Protein AF-A0A9W5IPM5-F1 (afdb_monomer_lite)

Foldseek 3Di:
DDDPPDDPLQCVCCVVVVDHPCCVVPPDDPVRSVVSVVVSVVVVVVVVVVVVVVVVD

Radius of gyration: 13.92 Å; chains: 1; bounding box: 21×23×43 Å

Structure (mmCIF, N/CA/C/O backbone):
data_AF-A0A9W5IPM5-F1
#
_entry.id   AF-A0A9W5IPM5-F1
#
loop_
_atom_site.group_PDB
_atom_site.id
_atom_site.type_symbol
_atom_site.label_atom_id
_atom_site.label_alt_id
_atom_site.label_comp_id
_atom_site.label_asym_id
_atom_site.label_entity_id
_atom_site.label_seq_id
_atom_site.pdbx_PDB_ins_code
_atom_site.Cartn_x
_atom_site.Cartn_y
_atom_site.Cartn_z
_atom_site.occupancy
_atom_site.B_iso_or_equiv
_atom_site.auth_seq_id
_atom_site.auth_comp_id
_atom_site.auth_asym_id
_atom_site.auth_atom_id
_atom_site.pdbx_PDB_model_num
ATOM 1 N N . MET A 1 1 ? 5.495 10.464 -4.866 1.00 61.09 1 MET A N 1
ATOM 2 C CA . MET A 1 1 ? 4.999 11.686 -4.199 1.00 61.09 1 MET A CA 1
ATOM 3 C C . MET A 1 1 ? 5.777 11.834 -2.916 1.00 61.09 1 MET A C 1
ATOM 5 O O . MET A 1 1 ? 5.885 10.853 -2.192 1.00 61.09 1 MET A O 1
ATOM 9 N N . GLU A 1 2 ? 6.341 13.008 -2.670 1.00 74.62 2 GLU A N 1
ATOM 10 C CA . GLU A 1 2 ? 7.030 13.293 -1.415 1.00 74.62 2 GLU A CA 1
ATOM 11 C C . GLU A 1 2 ? 6.033 13.985 -0.479 1.00 74.62 2 GLU A C 1
ATOM 13 O O . GLU A 1 2 ? 5.532 15.068 -0.783 1.00 74.62 2 GLU A O 1
ATOM 18 N N . TYR A 1 3 ? 5.663 13.317 0.612 1.00 83.06 3 TYR A N 1
ATOM 19 C CA . TYR A 1 3 ? 4.762 13.877 1.616 1.00 83.06 3 TYR A CA 1
ATOM 20 C C . TYR A 1 3 ? 5.603 14.502 2.731 1.00 83.06 3 TYR A C 1
ATOM 22 O O . TYR A 1 3 ? 6.295 13.793 3.451 1.00 83.06 3 TYR A O 1
ATOM 30 N N . LEU A 1 4 ? 5.536 15.828 2.878 1.00 85.00 4 LEU A N 1
ATOM 31 C CA . LEU A 1 4 ? 6.349 16.580 3.849 1.00 85.00 4 LEU A CA 1
ATOM 32 C C . LEU A 1 4 ? 5.916 16.366 5.308 1.00 85.00 4 LEU A C 1
ATOM 34 O O . LEU A 1 4 ? 6.749 16.377 6.206 1.00 85.00 4 LEU A O 1
ATOM 38 N N . ASN A 1 5 ? 4.616 16.167 5.541 1.00 90.62 5 ASN A N 1
ATOM 39 C CA . ASN A 1 5 ? 4.017 16.158 6.883 1.00 90.62 5 ASN A CA 1
ATOM 40 C C . ASN A 1 5 ? 3.309 14.834 7.223 1.00 90.62 5 ASN A C 1
ATOM 42 O O . ASN A 1 5 ? 2.528 14.775 8.170 1.00 90.62 5 ASN A O 1
ATOM 46 N N . LEU A 1 6 ? 3.514 13.784 6.422 1.00 87.75 6 LEU A N 1
ATOM 47 C CA . LEU A 1 6 ? 2.832 12.499 6.573 1.00 87.75 6 LEU A CA 1
ATOM 48 C C . LEU A 1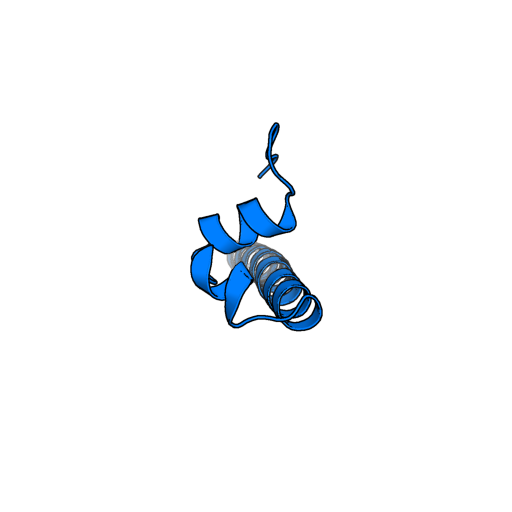 6 ? 3.747 11.361 6.122 1.00 87.75 6 LEU A C 1
ATOM 50 O O . LEU A 1 6 ? 4.515 11.514 5.177 1.00 87.75 6 LEU A O 1
ATOM 54 N N . SER A 1 7 ? 3.615 10.197 6.762 1.00 91.88 7 SER A N 1
ATOM 55 C CA . SER A 1 7 ? 4.262 8.970 6.294 1.00 91.88 7 SER A CA 1
ATOM 56 C C . SER A 1 7 ? 3.892 8.675 4.840 1.00 91.88 7 SER A C 1
ATOM 58 O O . SER A 1 7 ? 2.713 8.690 4.471 1.00 91.88 7 SER A O 1
ATOM 60 N N . ALA A 1 8 ? 4.899 8.343 4.032 1.00 93.25 8 ALA A N 1
ATOM 61 C CA . ALA A 1 8 ? 4.711 7.989 2.632 1.00 93.25 8 ALA A CA 1
ATOM 62 C C . ALA A 1 8 ? 3.711 6.838 2.452 1.00 93.25 8 ALA A C 1
ATOM 64 O O . ALA A 1 8 ? 2.914 6.889 1.521 1.00 93.25 8 ALA A O 1
ATOM 65 N N . LEU A 1 9 ? 3.706 5.865 3.372 1.00 94.50 9 LEU A N 1
ATOM 66 C CA . LEU A 1 9 ? 2.800 4.717 3.339 1.00 94.50 9 LEU A CA 1
ATOM 67 C C . LEU A 1 9 ? 1.333 5.169 3.384 1.00 94.50 9 LEU A C 1
ATOM 69 O O . LEU A 1 9 ? 0.565 4.892 2.468 1.00 94.50 9 LEU A O 1
ATOM 73 N N . ILE A 1 10 ? 0.960 5.939 4.411 1.00 94.88 10 ILE A N 1
ATOM 74 C CA . ILE A 1 10 ? -0.418 6.427 4.585 1.00 94.88 10 ILE A CA 1
ATOM 75 C C . ILE A 1 10 ? -0.789 7.360 3.431 1.00 94.88 10 ILE A C 1
ATOM 77 O O . ILE A 1 10 ? -1.838 7.201 2.808 1.00 94.88 10 ILE A O 1
ATOM 81 N N . GLY A 1 11 ? 0.089 8.321 3.126 1.00 95.00 11 GLY A N 1
ATOM 82 C CA . GLY A 1 11 ? -0.153 9.309 2.081 1.00 95.00 11 GLY A CA 1
ATOM 83 C C . GLY A 1 11 ? -0.372 8.662 0.721 1.00 95.00 11 GLY A C 1
ATOM 84 O O . GLY A 1 11 ? -1.361 8.967 0.052 1.00 95.00 11 GLY A O 1
ATOM 85 N N . GLY A 1 12 ? 0.510 7.745 0.325 1.00 95.31 12 GLY A N 1
ATOM 86 C CA . GLY A 1 12 ? 0.444 7.109 -0.984 1.00 95.31 12 GLY A CA 1
ATOM 87 C C . GLY A 1 12 ? -0.718 6.129 -1.114 1.00 95.31 12 GLY A C 1
ATOM 88 O O . GLY A 1 12 ? -1.383 6.156 -2.146 1.00 95.31 12 GLY A O 1
ATOM 89 N N . LEU A 1 13 ? -1.042 5.337 -0.086 1.00 96.38 13 LEU A N 1
ATOM 90 C CA . LEU A 1 13 ? -2.193 4.422 -0.142 1.00 96.38 13 LEU A CA 1
ATOM 91 C C . LEU A 1 13 ? -3.527 5.172 -0.247 1.00 96.38 13 LEU A C 1
ATOM 93 O O . LEU A 1 13 ? -4.331 4.883 -1.135 1.00 96.38 13 LEU A O 1
ATOM 97 N N . VAL A 1 14 ? -3.727 6.198 0.585 1.00 96.12 14 VAL A N 1
ATOM 98 C CA . VAL A 1 14 ? -4.965 6.990 0.556 1.00 96.12 14 VAL A CA 1
ATOM 99 C C . VAL A 1 14 ? -5.063 7.816 -0.729 1.00 96.12 14 VAL A C 1
ATOM 101 O O . VAL A 1 14 ? -6.112 7.852 -1.371 1.00 96.12 14 VAL A O 1
ATOM 104 N N . SER A 1 15 ? -3.967 8.445 -1.165 1.00 95.44 15 SER A N 1
ATOM 105 C CA . SER A 1 15 ? -3.983 9.276 -2.382 1.00 95.44 15 SER A CA 1
ATOM 106 C C . SER A 1 15 ? -4.115 8.453 -3.665 1.00 95.44 15 SER A C 1
ATOM 108 O O . SER A 1 15 ? -4.693 8.937 -4.637 1.00 95.44 15 SER A O 1
ATOM 110 N N . SER A 1 16 ? -3.611 7.214 -3.677 1.00 95.44 16 SER A N 1
ATOM 111 C CA . SER A 1 16 ? -3.806 6.271 -4.789 1.00 95.44 16 SER A CA 1
ATOM 112 C C . SER A 1 16 ? -5.195 5.633 -4.806 1.00 95.44 16 SER A C 1
ATOM 114 O O . SER A 1 16 ? -5.525 4.945 -5.769 1.00 95.44 16 SER A O 1
ATOM 116 N N . ARG A 1 17 ? -6.027 5.902 -3.787 1.00 96.44 17 ARG A N 1
ATOM 117 C CA . ARG A 1 17 ? -7.377 5.345 -3.622 1.00 96.44 17 ARG A CA 1
ATOM 118 C C . ARG A 1 17 ? -7.399 3.815 -3.545 1.00 96.44 17 ARG A C 1
ATOM 120 O O . ARG A 1 17 ? -8.407 3.208 -3.895 1.00 96.44 17 ARG A O 1
ATOM 127 N N . LEU A 1 18 ? -6.311 3.200 -3.080 1.00 96.69 18 LEU A N 1
ATOM 128 C CA . LEU A 1 18 ? -6.283 1.765 -2.781 1.00 96.69 18 LEU A CA 1
ATOM 129 C C . LEU A 1 18 ? -7.039 1.441 -1.488 1.00 96.69 18 LEU A C 1
ATOM 131 O O . LEU A 1 18 ? -7.576 0.348 -1.347 1.00 96.69 18 LEU A O 1
ATOM 135 N N . CYS A 1 19 ? -7.101 2.397 -0.563 1.00 97.12 19 CYS A N 1
ATOM 136 C CA . CYS A 1 19 ? -7.912 2.319 0.644 1.00 97.12 19 CYS A CA 1
ATOM 137 C C . CYS A 1 19 ? -8.208 3.717 1.201 1.00 97.12 19 CYS A C 1
ATOM 139 O O . CYS A 1 19 ? -7.599 4.721 0.823 1.00 97.12 19 CYS A O 1
ATOM 141 N N . THR A 1 20 ? -9.158 3.780 2.123 1.00 97.56 20 THR A N 1
ATOM 142 C CA . THR A 1 20 ? -9.455 4.957 2.937 1.00 97.56 20 THR A CA 1
ATOM 143 C C . THR A 1 20 ? -8.633 4.955 4.226 1.00 97.56 20 THR A C 1
ATOM 145 O O . THR A 1 20 ? -8.157 3.919 4.695 1.00 97.56 20 THR A O 1
ATOM 148 N N . LEU A 1 21 ? -8.510 6.127 4.861 1.00 96.38 21 LEU A N 1
ATOM 149 C CA . LEU A 1 21 ? -7.879 6.223 6.180 1.00 96.38 21 LEU A CA 1
ATOM 150 C C . LEU A 1 21 ? -8.623 5.383 7.232 1.00 96.38 21 LEU A C 1
ATOM 152 O O . LEU A 1 21 ? -7.986 4.790 8.096 1.00 96.38 21 LEU A O 1
ATOM 156 N N . HIS A 1 22 ? -9.954 5.308 7.144 1.00 97.94 22 HIS A N 1
ATOM 157 C CA . HIS A 1 22 ? -10.757 4.517 8.074 1.00 97.94 22 HIS A CA 1
ATOM 158 C C . HIS A 1 22 ? -10.423 3.025 7.980 1.00 97.94 22 HIS A C 1
ATOM 160 O O . HIS A 1 22 ? -10.203 2.383 9.005 1.00 97.94 22 HIS A O 1
ATOM 166 N N . GLU A 1 23 ? -10.313 2.486 6.765 1.00 98.19 23 GLU A N 1
ATOM 167 C CA . GLU A 1 23 ? -9.955 1.079 6.555 1.00 98.19 23 GLU A CA 1
ATOM 168 C C . GLU A 1 23 ? -8.543 0.768 7.066 1.00 98.19 23 GLU A C 1
ATOM 170 O O . GLU A 1 23 ? -8.357 -0.245 7.734 1.00 98.19 23 GLU A O 1
ATOM 175 N N . LEU A 1 24 ? -7.565 1.662 6.855 1.00 95.94 24 LEU A N 1
ATOM 176 C CA . LEU A 1 24 ? -6.212 1.511 7.417 1.00 95.94 24 LEU A CA 1
ATOM 177 C C . LEU A 1 24 ? -6.183 1.473 8.949 1.00 95.94 24 LEU A C 1
ATOM 179 O O . LEU A 1 24 ? -5.281 0.882 9.529 1.00 95.94 24 LEU A O 1
ATOM 183 N N . GLN A 1 25 ? -7.130 2.140 9.606 1.00 96.44 25 GLN A N 1
ATOM 184 C CA . GLN A 1 25 ? -7.174 2.222 11.066 1.00 96.44 25 GLN A CA 1
ATOM 185 C C . GLN A 1 25 ? -7.991 1.104 11.716 1.00 96.44 25 GLN A C 1
ATOM 187 O O . GLN A 1 25 ? -7.829 0.867 12.912 1.00 96.44 25 GLN A O 1
ATOM 192 N N . THR A 1 26 ? -8.900 0.468 10.975 1.00 97.75 26 THR A N 1
ATOM 193 C CA . THR A 1 26 ? -9.929 -0.406 11.568 1.00 97.75 26 THR A CA 1
ATOM 194 C C . THR A 1 26 ? -10.038 -1.786 10.934 1.00 97.75 26 THR A C 1
ATOM 196 O O . THR A 1 26 ? -10.504 -2.705 11.602 1.00 97.75 26 THR A O 1
ATOM 199 N N . VAL A 1 27 ? -9.615 -1.945 9.678 1.00 98.12 27 VAL A N 1
ATOM 200 C CA . VAL A 1 27 ? -9.768 -3.191 8.912 1.00 98.12 27 VAL A CA 1
ATOM 201 C C . VAL A 1 27 ? -8.413 -3.820 8.620 1.00 98.12 27 VAL A C 1
ATOM 203 O O . VAL A 1 27 ? -8.228 -5.009 8.859 1.00 98.12 27 VAL A O 1
ATOM 206 N N . TYR A 1 28 ? -7.472 -3.029 8.109 1.00 97.81 28 TYR A N 1
ATOM 207 C CA . TYR A 1 28 ? -6.181 -3.531 7.657 1.00 97.81 28 TYR A CA 1
ATOM 208 C C . TYR A 1 28 ? -5.169 -3.623 8.792 1.00 97.81 28 TYR A C 1
ATOM 210 O O . TYR A 1 28 ? -4.996 -2.696 9.586 1.00 97.81 28 TYR A O 1
ATOM 218 N N . SER A 1 29 ? -4.447 -4.739 8.822 1.00 98.19 29 SER A N 1
ATOM 219 C CA . SER A 1 29 ? -3.221 -4.854 9.598 1.00 98.19 29 SER A CA 1
ATOM 220 C C . SER A 1 29 ? -2.079 -4.071 8.934 1.00 98.19 29 SER A C 1
ATOM 222 O O . SER A 1 29 ? -2.179 -3.597 7.798 1.00 98.19 29 SER A O 1
ATOM 224 N N . LEU A 1 30 ? -0.947 -3.956 9.635 1.00 96.69 30 LEU A N 1
ATOM 225 C CA . LEU A 1 30 ? 0.263 -3.385 9.044 1.00 96.69 30 LEU A CA 1
ATOM 226 C C . LEU A 1 30 ? 0.730 -4.189 7.820 1.00 96.69 30 LEU A C 1
ATOM 228 O O . LEU A 1 30 ? 1.169 -3.596 6.840 1.00 96.69 30 LEU A O 1
ATOM 232 N N . GLU A 1 31 ? 0.626 -5.518 7.871 1.00 98.38 31 GLU A N 1
ATOM 233 C CA . GLU A 1 31 ? 1.010 -6.393 6.761 1.00 98.38 31 GLU A CA 1
ATOM 234 C C . GLU A 1 31 ? 0.128 -6.148 5.533 1.00 98.38 31 GLU A C 1
ATOM 236 O O . GLU A 1 31 ? 0.649 -5.970 4.436 1.00 98.38 31 GLU A O 1
ATOM 241 N N . ASP A 1 32 ? -1.187 -6.011 5.717 1.00 98.31 32 ASP A N 1
ATOM 242 C CA . ASP A 1 32 ? -2.108 -5.688 4.620 1.00 98.31 32 ASP A CA 1
ATOM 243 C C . ASP A 1 32 ? -1.772 -4.336 3.976 1.00 98.31 32 ASP A C 1
ATOM 245 O O . ASP A 1 32 ? -1.745 -4.207 2.751 1.00 98.31 32 ASP A O 1
ATOM 249 N N . ALA A 1 33 ? -1.455 -3.325 4.793 1.00 97.88 33 ALA A N 1
ATOM 250 C CA . ALA A 1 33 ? -1.032 -2.019 4.295 1.00 97.88 33 ALA A CA 1
ATOM 251 C C . ALA A 1 33 ? 0.281 -2.102 3.495 1.00 97.88 33 ALA A C 1
ATOM 253 O O . ALA A 1 33 ? 0.420 -1.441 2.464 1.00 97.88 33 ALA A O 1
ATOM 254 N N . LEU A 1 34 ? 1.239 -2.924 3.936 1.00 98.19 34 LEU A N 1
ATOM 255 C CA . LEU A 1 34 ? 2.491 -3.155 3.210 1.00 98.19 34 LEU A CA 1
ATOM 256 C C . LEU A 1 34 ? 2.265 -3.928 1.903 1.00 98.19 34 LEU A C 1
ATOM 258 O O . LEU A 1 34 ? 2.856 -3.567 0.887 1.00 98.19 34 LEU A O 1
ATOM 262 N N . ASN A 1 35 ? 1.355 -4.902 1.887 1.00 98.50 35 ASN A N 1
ATOM 263 C CA . ASN A 1 35 ? 0.960 -5.606 0.666 1.00 98.50 35 ASN A CA 1
ATOM 264 C C . ASN A 1 35 ? 0.331 -4.640 -0.354 1.00 98.50 35 ASN A C 1
ATOM 266 O O . ASN A 1 35 ? 0.703 -4.638 -1.528 1.00 98.50 35 ASN A O 1
ATOM 270 N N . LEU A 1 36 ? -0.564 -3.744 0.082 1.00 98.12 36 LEU A N 1
ATOM 271 C CA . LEU A 1 36 ? -1.123 -2.701 -0.792 1.00 98.12 36 LEU A CA 1
ATOM 272 C C . LEU A 1 36 ? -0.047 -1.729 -1.299 1.00 98.12 36 LEU A C 1
ATOM 274 O O . LEU A 1 36 ? -0.117 -1.246 -2.432 1.00 98.12 36 LEU A O 1
ATOM 278 N N . TRP A 1 37 ? 0.960 -1.439 -0.477 1.00 97.69 37 TRP A N 1
ATOM 279 C CA . TRP A 1 37 ? 2.077 -0.585 -0.872 1.00 97.69 37 TRP A CA 1
ATOM 280 C C . TRP A 1 37 ? 2.942 -1.227 -1.954 1.00 97.69 37 TRP A C 1
ATOM 282 O O . TRP A 1 37 ? 3.3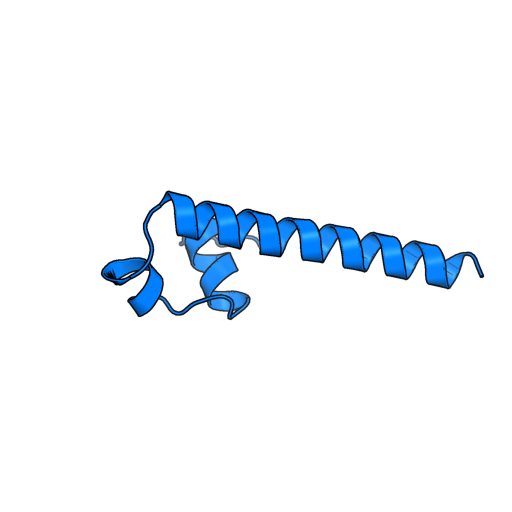81 -0.553 -2.894 1.00 97.69 37 TRP A O 1
ATOM 292 N N . GLU A 1 38 ?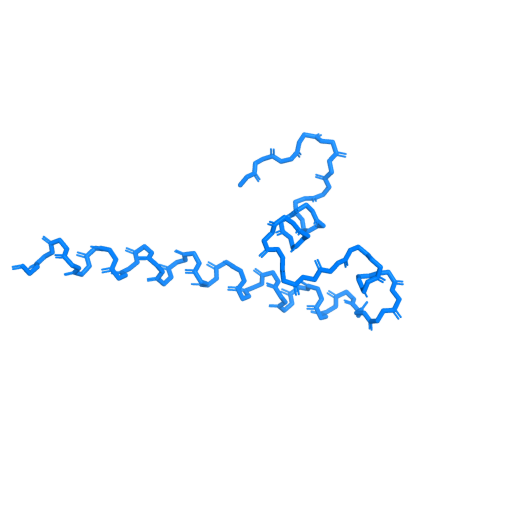 3.162 -2.535 -1.849 1.00 98.19 38 GLU A N 1
ATOM 293 C CA . GLU A 1 38 ? 3.837 -3.308 -2.882 1.00 98.19 38 GLU A CA 1
ATOM 294 C C . GLU A 1 38 ? 3.035 -3.289 -4.186 1.00 98.19 38 GLU A C 1
ATOM 296 O O . GLU A 1 38 ? 3.602 -2.959 -5.228 1.00 98.19 38 GLU A O 1
ATOM 301 N N . VAL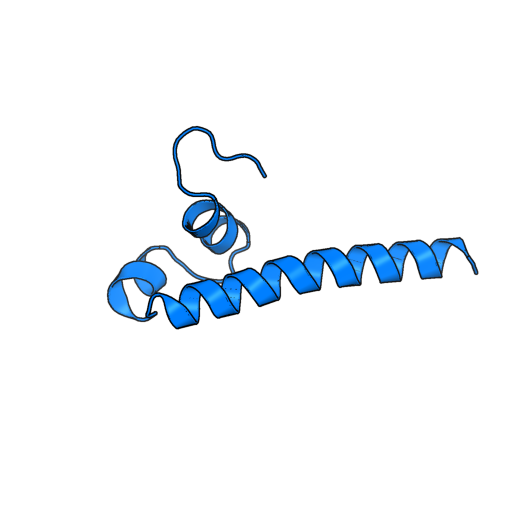 A 1 39 ? 1.715 -3.513 -4.130 1.00 98.19 39 VAL A N 1
ATOM 302 C CA . VAL A 1 39 ? 0.829 -3.402 -5.304 1.00 98.19 39 VAL A CA 1
ATOM 303 C C . VAL A 1 39 ? 0.988 -2.040 -5.980 1.00 98.19 39 VAL A C 1
ATOM 305 O O . VAL A 1 39 ? 1.260 -1.980 -7.180 1.00 98.19 39 VAL A O 1
ATOM 308 N N . LEU A 1 40 ? 0.905 -0.942 -5.218 1.00 97.12 40 LEU A N 1
ATOM 309 C CA . LEU A 1 40 ? 1.080 0.415 -5.746 1.00 97.12 40 LEU A CA 1
ATOM 310 C C . LEU A 1 40 ? 2.432 0.597 -6.456 1.00 97.12 40 LEU A C 1
ATOM 312 O O . LEU A 1 40 ? 2.512 1.219 -7.522 1.00 97.12 40 LEU A O 1
ATOM 316 N N . SER A 1 41 ? 3.493 0.063 -5.853 1.00 96.50 41 SER A N 1
ATOM 317 C CA . SER A 1 41 ? 4.865 0.180 -6.350 1.00 96.50 41 SER A CA 1
ATOM 318 C C . SER A 1 41 ? 5.073 -0.630 -7.634 1.00 96.50 41 SER A C 1
ATOM 320 O O . SER A 1 41 ? 5.612 -0.113 -8.619 1.00 96.50 41 SER A O 1
ATOM 322 N N . VAL A 1 42 ? 4.594 -1.876 -7.653 1.00 98.12 42 VAL A N 1
ATOM 323 C CA . VAL A 1 42 ? 4.679 -2.788 -8.803 1.00 98.12 42 VAL A CA 1
ATOM 324 C C . VAL A 1 42 ? 3.854 -2.265 -9.974 1.00 98.12 42 VAL A C 1
ATOM 326 O O . VAL A 1 42 ? 4.315 -2.292 -11.115 1.00 98.12 42 VAL A O 1
ATOM 329 N N . ASP A 1 43 ? 2.683 -1.694 -9.714 1.00 97.62 43 ASP A N 1
ATOM 330 C CA . ASP A 1 43 ? 1.865 -1.038 -10.730 1.00 97.62 43 A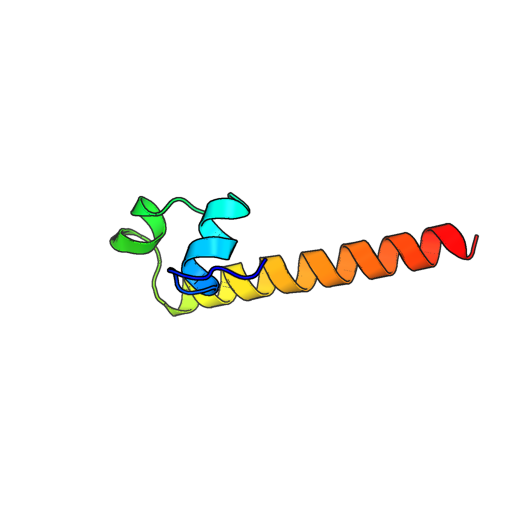SP A CA 1
ATOM 331 C C . ASP A 1 43 ? 2.587 0.134 -11.403 1.00 97.62 43 ASP A C 1
ATOM 333 O O . ASP A 1 43 ? 2.535 0.293 -12.628 1.00 97.62 43 ASP A O 1
ATOM 337 N N . GLY A 1 44 ? 3.283 0.956 -10.612 1.00 96.19 44 GLY A N 1
ATOM 338 C CA . GLY A 1 44 ? 4.117 2.040 -11.127 1.00 96.19 44 GLY A CA 1
ATOM 339 C C . GLY A 1 44 ? 5.224 1.521 -12.045 1.00 96.19 44 GLY A C 1
ATOM 340 O O . GLY A 1 44 ? 5.397 2.027 -13.157 1.00 96.19 44 GLY A O 1
ATOM 341 N N . TYR A 1 45 ? 5.920 0.467 -11.614 1.00 97.56 45 TYR A N 1
ATOM 342 C CA . TYR A 1 45 ? 6.940 -0.195 -12.425 1.00 97.56 45 TYR A CA 1
ATOM 343 C C . TYR A 1 45 ? 6.355 -0.760 -13.727 1.00 97.56 45 TYR A C 1
ATOM 345 O O . TYR A 1 45 ? 6.870 -0.483 -14.811 1.00 97.56 45 TYR A O 1
ATOM 353 N N . ASN A 1 46 ? 5.243 -1.492 -13.649 1.00 98.06 46 ASN A N 1
ATOM 354 C CA . ASN A 1 46 ? 4.596 -2.114 -14.802 1.00 98.06 46 ASN A CA 1
ATOM 355 C C . ASN A 1 46 ? 4.149 -1.081 -15.839 1.00 98.06 46 ASN A C 1
ATOM 357 O O . ASN A 1 46 ? 4.391 -1.277 -17.032 1.00 98.06 46 ASN A O 1
ATOM 361 N N . ARG A 1 47 ? 3.558 0.041 -15.404 1.00 97.50 47 ARG A N 1
ATOM 362 C CA . ARG A 1 47 ? 3.198 1.151 -16.303 1.00 97.50 47 ARG A CA 1
ATOM 363 C C . ARG A 1 47 ? 4.420 1.691 -17.041 1.00 97.50 47 ARG A C 1
ATOM 365 O O . ARG A 1 47 ? 4.391 1.780 -18.267 1.00 97.50 47 ARG A O 1
ATOM 372 N N . GLN A 1 48 ? 5.519 1.932 -16.326 1.00 97.25 48 GLN A N 1
ATOM 373 C CA . GLN A 1 48 ? 6.767 2.388 -16.940 1.00 97.25 48 GLN A CA 1
ATOM 374 C C . GLN A 1 48 ? 7.306 1.379 -17.971 1.00 97.25 48 GLN A C 1
ATOM 376 O O . GLN A 1 4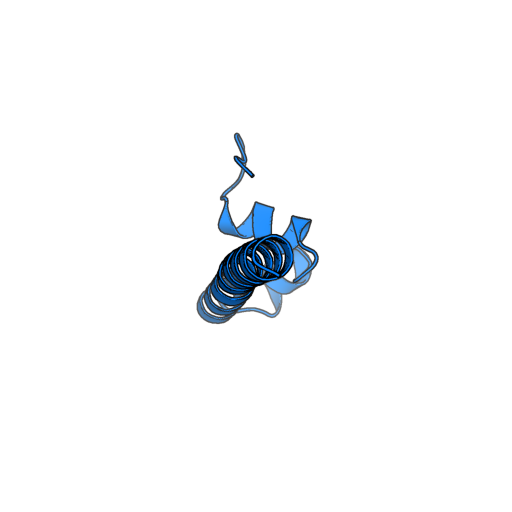8 ? 7.758 1.765 -19.050 1.00 97.25 48 GLN A O 1
ATOM 381 N N . GLN A 1 49 ? 7.263 0.077 -17.670 1.00 98.00 49 GLN A N 1
ATOM 382 C CA . GLN A 1 49 ? 7.709 -0.953 -18.615 1.00 98.00 49 GLN A CA 1
ATOM 383 C C . GLN A 1 49 ? 6.815 -1.021 -19.857 1.00 98.00 49 GLN A C 1
ATOM 385 O O . GLN A 1 49 ? 7.316 -1.182 -20.971 1.00 98.00 49 GLN A O 1
ATOM 390 N N . GLN A 1 50 ? 5.499 -0.875 -19.693 1.00 97.38 50 GLN A N 1
ATOM 391 C CA . GLN A 1 50 ? 4.567 -0.834 -20.819 1.00 97.38 50 GLN A CA 1
ATOM 392 C C . GLN A 1 50 ? 4.810 0.380 -21.719 1.00 97.38 50 GLN A C 1
ATOM 394 O O . GLN A 1 50 ? 4.788 0.236 -22.939 1.00 97.38 50 GLN A O 1
ATOM 399 N N . GLU A 1 51 ? 5.069 1.554 -21.145 1.00 96.94 51 GLU A N 1
ATOM 400 C CA . GLU A 1 51 ? 5.396 2.767 -21.905 1.00 96.94 51 GLU A CA 1
ATOM 401 C C . GLU A 1 51 ? 6.681 2.594 -22.719 1.00 96.94 51 GLU A C 1
ATOM 403 O O . GLU A 1 51 ? 6.682 2.869 -23.919 1.00 96.94 51 GLU A O 1
ATOM 408 N N . LYS A 1 52 ? 7.739 2.040 -22.111 1.00 95.69 52 LYS A N 1
ATOM 409 C CA . LYS A 1 52 ? 8.994 1.722 -22.815 1.00 95.69 52 LYS A CA 1
ATOM 410 C C . LYS A 1 52 ? 8.770 0.773 -23.990 1.00 95.69 52 LYS A C 1
ATOM 412 O O . LYS A 1 52 ? 9.317 0.989 -25.065 1.00 95.69 52 LYS A O 1
ATOM 417 N N . ARG A 1 53 ? 7.941 -0.262 -23.807 1.00 94.62 53 ARG A N 1
ATOM 418 C CA . ARG A 1 53 ? 7.595 -1.204 -24.883 1.00 94.62 53 ARG A CA 1
ATOM 419 C C . ARG A 1 53 ? 6.825 -0.530 -26.017 1.00 94.62 53 ARG A C 1
ATOM 421 O O . ARG A 1 53 ? 7.100 -0.838 -27.166 1.00 94.62 53 ARG A O 1
ATOM 428 N N . ARG A 1 54 ? 5.904 0.394 -25.717 1.00 92.56 54 ARG A N 1
ATOM 429 C CA . ARG A 1 54 ? 5.154 1.142 -26.746 1.00 92.56 54 ARG A CA 1
ATOM 430 C C . ARG A 1 54 ? 6.038 2.070 -27.575 1.00 92.56 54 ARG A C 1
ATOM 432 O O . ARG A 1 54 ? 5.720 2.292 -28.728 1.00 92.56 54 ARG A O 1
ATOM 439 N N . GLN A 1 55 ? 7.106 2.620 -26.997 1.00 88.25 55 GLN A N 1
ATOM 440 C CA . GLN A 1 55 ? 8.042 3.505 -27.706 1.00 88.25 55 GLN A CA 1
ATOM 441 C C . GLN A 1 55 ? 9.042 2.749 -28.596 1.00 88.25 55 GLN A C 1
ATOM 443 O O . GLN A 1 55 ? 9.672 3.360 -29.452 1.00 88.25 55 GLN A O 1
ATOM 448 N N . ALA A 1 56 ? 9.224 1.447 -28.360 1.00 82.12 56 ALA A N 1
ATOM 449 C CA . ALA A 1 56 ? 10.154 0.595 -29.100 1.00 82.12 56 ALA A CA 1
ATOM 450 C C . ALA A 1 56 ? 9.515 -0.120 -30.310 1.00 82.12 56 ALA A C 1
ATOM 452 O O . ALA A 1 56 ? 10.225 -0.820 -31.032 1.00 82.12 56 ALA A O 1
ATOM 453 N N . VAL A 1 57 ? 8.198 0.025 -30.493 1.00 68.50 57 VAL A N 1
ATOM 454 C CA . VAL A 1 57 ? 7.412 -0.475 -31.636 1.00 68.50 57 VAL A CA 1
ATOM 455 C C . VAL A 1 57 ? 7.125 0.689 -32.571 1.00 68.50 57 VAL A C 1
ATOM 457 O O . VAL A 1 57 ? 7.263 0.487 -33.795 1.00 68.50 57 VAL A O 1
#

Secondary structure (DSSP, 8-state):
---SSS-HHHHHHHHTTSS-HHHHHHT--HHHHHHHHHHHHHHHHHHHHHHHHHHT-

Sequence (57 aa):
MEYLNLSALIGGLVSSRLCTLHELQTVYSLEDALNLWEVLSVDGYNRQQQEKRRQAV

pLDDT: mean 94.12, std 7.27, range [61.09, 98.5]

Organism: NCBI:txid546268